Protein AF-A0ABD0PU98-F1 (afdb_monomer)

Mean predicted aligned error: 3.97 Å

Foldseek 3Di:
DVLVVVLVVLQVDPPPVSRDDPVVSCPRCCNVVDPPVVVVVVVVVVVVVVVVVVVVVD

Radius of gyration: 16.96 Å; Cα contacts (8 Å, |Δi|>4): 22; chains: 1; bounding box: 33×21×47 Å

Solvent-accessible surface area (backbone atoms only — not comparable to full-atom values): 3501 Å² total; per-residue (Å²): 111,72,54,54,52,57,48,48,57,49,71,61,43,81,56,67,92,74,32,67,50,70,76,58,55,55,65,34,63,57,62,59,62,55,77,61,58,70,58,54,51,51,53,52,49,53,52,50,54,54,53,54,52,59,61,73,78,105

Sequence (58 aa):
SKKFQTFMDSCLVKNYLHRPSTETLLRHSFIKDLPNERQVRITLKDHLDRTRKRRREK

Nearest PDB structures (foldseek):
  2x7f-assembly3_C  TM=9.806E-01  e=1.283E-04  Homo sapiens
  2x7f-assembly2_B  TM=9.847E-01  e=2.281E-04  Homo sapiens
  2x7f-assembly1_A  TM=9.677E-01  e=2.281E-04  Homo sapiens

Structure (mmCIF, N/CA/C/O backbone):
data_AF-A0ABD0PU98-F1
#
_entry.id   AF-A0ABD0PU98-F1
#
loop_
_atom_site.group_PDB
_atom_site.id
_atom_site.type_symbol
_atom_site.label_atom_id
_atom_site.label_alt_id
_atom_site.label_comp_id
_atom_site.label_asym_id
_atom_site.label_entity_id
_atom_site.label_seq_id
_atom_site.pdbx_PDB_ins_code
_atom_site.Cartn_x
_atom_site.Cartn_y
_atom_site.Cartn_z
_atom_site.occupancy
_atom_site.B_iso_or_equiv
_atom_site.auth_seq_id
_atom_site.auth_comp_id
_atom_site.auth_asym_id
_atom_site.auth_atom_id
_atom_site.pdbx_PDB_model_num
ATOM 1 N N . SER A 1 1 ? 1.528 -13.017 1.370 1.00 87.25 1 SER A N 1
ATOM 2 C CA . SER A 1 1 ? 2.206 -12.218 2.416 1.00 87.25 1 SER A CA 1
ATOM 3 C C . SER A 1 1 ? 1.220 -11.880 3.525 1.00 87.25 1 SER A C 1
ATOM 5 O O . SER A 1 1 ? 0.204 -11.262 3.226 1.00 87.25 1 SER A O 1
ATOM 7 N N . LYS A 1 2 ? 1.498 -12.279 4.777 1.00 94.38 2 LYS A N 1
AT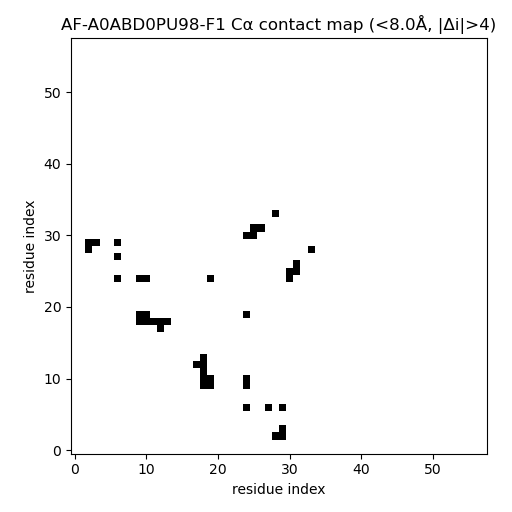OM 8 C CA . LYS A 1 2 ? 0.629 -11.991 5.937 1.00 94.38 2 LYS A CA 1
ATOM 9 C C . LYS A 1 2 ? 0.550 -10.488 6.237 1.00 94.38 2 LYS A C 1
ATOM 11 O O . LYS A 1 2 ? -0.541 -9.983 6.444 1.00 94.38 2 LYS A O 1
ATOM 16 N N . LYS A 1 3 ? 1.675 -9.762 6.131 1.00 95.06 3 LYS A N 1
ATOM 17 C CA . LYS A 1 3 ? 1.719 -8.292 6.274 1.00 95.06 3 LYS A CA 1
ATOM 18 C C . LYS A 1 3 ? 0.796 -7.579 5.276 1.00 95.06 3 LYS A C 1
ATOM 20 O O . LYS A 1 3 ? 0.174 -6.586 5.619 1.00 95.06 3 LYS A O 1
ATOM 25 N N . PHE A 1 4 ? 0.697 -8.081 4.043 1.00 96.62 4 PHE A N 1
ATOM 26 C CA . PHE A 1 4 ? -0.208 -7.498 3.049 1.00 96.62 4 PHE A CA 1
ATOM 27 C C . PHE A 1 4 ? -1.679 -7.698 3.427 1.00 96.62 4 PHE A C 1
ATOM 29 O O . PHE A 1 4 ? -2.452 -6.750 3.382 1.00 96.62 4 PHE A O 1
ATOM 36 N N . GLN A 1 5 ? -2.052 -8.910 3.847 1.00 97.69 5 GLN A N 1
ATOM 37 C CA . GLN A 1 5 ? -3.426 -9.215 4.263 1.00 97.69 5 GLN A CA 1
ATOM 38 C C . GLN A 1 5 ? -3.857 -8.331 5.442 1.00 97.69 5 GLN A C 1
ATOM 40 O O . GLN A 1 5 ? -4.875 -7.659 5.342 1.00 97.69 5 GLN A O 1
ATOM 45 N N . THR A 1 6 ? -3.026 -8.203 6.484 1.00 97.38 6 THR A N 1
ATOM 46 C CA . THR A 1 6 ? -3.357 -7.351 7.644 1.00 97.38 6 THR A CA 1
ATOM 47 C C . THR A 1 6 ? -3.459 -5.865 7.289 1.00 97.38 6 THR A C 1
ATOM 49 O O . THR A 1 6 ? -4.257 -5.136 7.880 1.00 97.38 6 THR A O 1
ATOM 52 N N . PHE A 1 7 ? -2.675 -5.403 6.308 1.00 98.00 7 PHE A N 1
ATOM 53 C CA . PHE A 1 7 ? -2.805 -4.045 5.786 1.00 98.00 7 PHE A CA 1
ATOM 54 C C . PHE A 1 7 ? -4.152 -3.846 5.084 1.00 98.00 7 PHE A C 1
ATOM 56 O O . PHE A 1 7 ? -4.832 -2.854 5.334 1.00 98.00 7 PHE A O 1
ATOM 63 N N . MET A 1 8 ? -4.562 -4.804 4.246 1.00 98.06 8 MET A N 1
ATOM 64 C CA . MET A 1 8 ? -5.855 -4.759 3.560 1.00 98.06 8 MET A CA 1
ATOM 65 C C . MET A 1 8 ? -7.020 -4.767 4.550 1.00 98.06 8 MET A C 1
ATOM 67 O O . MET A 1 8 ? -7.921 -3.944 4.412 1.00 98.06 8 MET A O 1
ATOM 71 N N . ASP A 1 9 ? -6.967 -5.609 5.583 1.00 97.38 9 ASP A N 1
ATOM 72 C CA . ASP A 1 9 ? -7.990 -5.645 6.636 1.00 97.38 9 ASP A CA 1
ATOM 73 C C . ASP A 1 9 ? -8.108 -4.290 7.353 1.00 97.38 9 ASP A C 1
ATOM 75 O O . ASP A 1 9 ? -9.213 -3.811 7.611 1.00 97.38 9 ASP A O 1
ATOM 79 N N . SER A 1 10 ? -6.973 -3.624 7.598 1.00 97.06 10 SER A N 1
ATOM 80 C CA . SER A 1 10 ? -6.931 -2.284 8.201 1.00 97.06 10 SER A CA 1
ATOM 81 C C . SER A 1 10 ? -7.529 -1.210 7.280 1.00 97.06 10 SER A C 1
ATOM 83 O O . SER A 1 10 ? -8.257 -0.333 7.739 1.00 97.06 10 SER A O 1
ATOM 85 N N . CYS A 1 11 ? -7.265 -1.276 5.972 1.00 97.62 11 CYS A N 1
ATOM 86 C CA . CYS A 1 11 ? -7.807 -0.331 4.990 1.00 97.62 11 CYS A CA 1
ATOM 87 C C . CYS A 1 11 ? -9.314 -0.516 4.747 1.00 97.62 11 CYS A C 1
ATOM 89 O O . CYS A 1 11 ? -10.026 0.453 4.479 1.00 97.62 11 CYS A O 1
ATOM 91 N N . LEU A 1 12 ? -9.800 -1.758 4.818 1.00 97.44 12 LEU A N 1
ATOM 92 C CA . LEU A 1 12 ? -11.149 -2.146 4.401 1.00 97.44 12 LEU A CA 1
ATOM 93 C C . LEU A 1 12 ? -12.149 -2.260 5.561 1.00 97.44 12 LEU A C 1
ATOM 95 O O . LEU A 1 12 ? -13.222 -2.847 5.402 1.00 97.44 12 LEU A O 1
ATOM 99 N N . VAL A 1 13 ? -11.857 -1.640 6.709 1.00 98.06 13 VAL A N 1
ATOM 100 C CA . VAL A 1 13 ? -12.842 -1.477 7.787 1.00 98.06 13 VAL A CA 1
ATOM 101 C C . VAL A 1 13 ? -14.066 -0.732 7.239 1.00 98.06 13 VAL A C 1
ATOM 103 O O . VAL A 1 13 ? -13.961 0.389 6.725 1.00 98.06 13 VAL A O 1
ATOM 106 N N . LYS A 1 14 ? -15.237 -1.380 7.316 1.00 97.81 14 LYS A N 1
ATOM 107 C CA . LYS A 1 14 ? -16.499 -0.873 6.746 1.00 97.81 14 LYS A CA 1
ATOM 108 C C . LYS A 1 14 ? -16.987 0.390 7.451 1.00 97.81 14 LYS A C 1
ATOM 110 O O . LYS A 1 14 ? -17.395 1.337 6.789 1.00 97.81 14 LYS A O 1
ATOM 115 N N . ASN A 1 15 ? -16.932 0.401 8.784 1.00 97.44 15 ASN A N 1
ATOM 116 C CA . ASN A 1 15 ? -17.287 1.574 9.572 1.00 97.44 15 ASN A CA 1
ATOM 117 C C . ASN A 1 15 ? -16.165 2.616 9.478 1.00 97.44 15 ASN A C 1
ATOM 119 O O . ASN A 1 15 ? -15.067 2.394 9.986 1.00 97.44 15 ASN A O 1
ATOM 123 N N . TYR A 1 16 ? -16.449 3.754 8.847 1.00 95.88 16 TYR A N 1
ATOM 124 C CA . TYR A 1 16 ? -15.463 4.810 8.631 1.00 95.88 16 TYR A CA 1
ATOM 125 C C . TYR A 1 16 ? -14.941 5.428 9.936 1.00 95.88 16 TYR A C 1
ATOM 127 O O . TYR A 1 16 ? -13.781 5.821 9.977 1.00 95.88 16 TYR A O 1
ATOM 135 N N . LEU A 1 17 ? -15.744 5.454 11.009 1.00 97.19 17 LEU A N 1
ATOM 136 C CA . LEU A 1 17 ? -15.320 5.969 12.318 1.00 97.19 17 LEU A CA 1
ATOM 137 C C . LEU A 1 17 ? -14.246 5.090 12.970 1.00 97.19 17 LEU A C 1
ATOM 139 O O . LEU A 1 17 ? -13.475 5.569 13.793 1.00 97.19 17 LEU A O 1
ATOM 143 N N . HIS A 1 18 ? -14.194 3.805 12.609 1.00 96.88 18 HIS A N 1
ATOM 144 C CA . HIS A 1 18 ? -13.188 2.858 13.097 1.00 96.88 18 HIS A CA 1
ATOM 145 C C . HIS A 1 18 ? -12.058 2.632 12.088 1.00 96.88 18 HIS A C 1
ATOM 147 O O . HIS A 1 18 ? -11.110 1.902 12.379 1.00 96.88 18 HIS A O 1
AT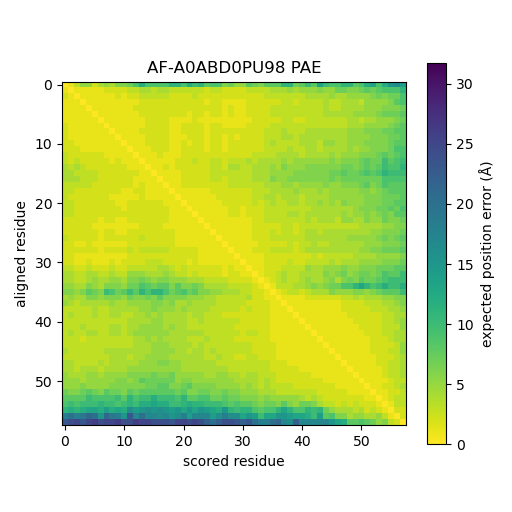OM 153 N N . ARG A 1 19 ? -12.155 3.209 10.884 1.00 97.44 19 ARG A N 1
ATOM 154 C CA . ARG A 1 19 ? -11.109 3.067 9.878 1.00 97.44 19 ARG A CA 1
ATOM 155 C C . ARG A 1 19 ? -9.889 3.889 10.315 1.00 97.44 19 ARG A C 1
ATOM 157 O O . ARG A 1 19 ? -10.043 5.076 10.601 1.00 97.44 19 ARG A O 1
ATOM 164 N N . PRO A 1 20 ? -8.682 3.300 10.341 1.00 97.88 20 PRO A N 1
ATOM 165 C CA . PRO A 1 20 ? -7.470 4.036 10.675 1.00 97.88 20 PRO A CA 1
ATOM 166 C C . PRO A 1 20 ? -7.230 5.209 9.718 1.00 97.88 20 PRO A C 1
ATOM 168 O O . PRO A 1 20 ? -7.512 5.116 8.520 1.00 97.88 20 PRO A O 1
ATOM 171 N N . SER A 1 21 ? -6.669 6.301 10.238 1.00 98.00 21 SER A N 1
ATOM 172 C CA . SER A 1 21 ? -6.287 7.456 9.425 1.00 98.00 21 SER A CA 1
ATOM 173 C C . SER A 1 21 ? -5.088 7.136 8.528 1.00 98.00 21 SER A C 1
ATOM 175 O O . SER A 1 21 ? -4.343 6.178 8.760 1.00 98.00 21 SER A O 1
ATOM 177 N N . THR A 1 22 ? -4.847 7.983 7.526 1.00 97.88 22 THR A N 1
ATOM 178 C CA . THR A 1 22 ? -3.671 7.872 6.650 1.00 97.88 22 THR A CA 1
ATOM 179 C C . THR A 1 22 ? -2.364 7.834 7.445 1.00 97.88 22 THR A C 1
ATOM 181 O O . THR A 1 22 ? -1.496 7.017 7.150 1.00 97.88 22 THR A O 1
ATOM 184 N N . GLU A 1 23 ? -2.232 8.659 8.489 1.00 97.75 23 GLU A N 1
ATOM 185 C CA . GLU A 1 23 ? -1.034 8.687 9.336 1.00 97.75 23 GLU A CA 1
ATOM 186 C C . GLU A 1 23 ? -0.793 7.338 10.032 1.00 97.75 23 GLU A C 1
ATOM 188 O O . GLU A 1 23 ? 0.342 6.860 10.092 1.00 97.75 23 GLU A O 1
ATOM 193 N N . THR A 1 24 ? -1.856 6.679 10.505 1.00 97.38 24 THR A N 1
ATOM 194 C CA . THR A 1 24 ? -1.762 5.339 11.098 1.00 97.38 24 THR A CA 1
ATOM 195 C C . THR A 1 24 ? -1.412 4.280 10.051 1.00 97.38 24 THR A C 1
ATOM 197 O O . THR A 1 24 ? -0.535 3.450 10.291 1.00 97.38 24 THR A O 1
ATOM 200 N N . LEU A 1 25 ? -2.045 4.316 8.872 1.00 97.69 25 LEU A N 1
ATOM 201 C CA . LEU A 1 25 ? -1.807 3.347 7.795 1.00 97.69 25 LEU A CA 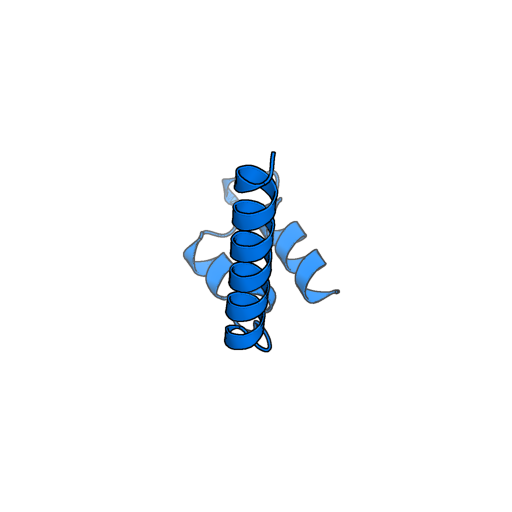1
ATOM 202 C C . LEU A 1 25 ? -0.369 3.403 7.258 1.00 97.69 25 LEU A C 1
ATOM 204 O O . LEU A 1 25 ? 0.220 2.356 6.991 1.00 97.69 25 LEU A O 1
ATOM 208 N N . LEU A 1 26 ? 0.231 4.596 7.168 1.00 97.00 26 LEU A N 1
ATOM 209 C CA . LEU A 1 26 ? 1.629 4.771 6.747 1.00 97.00 26 LEU A CA 1
ATOM 210 C C . LEU A 1 26 ? 2.635 4.112 7.706 1.00 97.00 26 LEU A C 1
ATOM 212 O O . LEU A 1 26 ? 3.728 3.736 7.289 1.00 97.00 26 LEU A O 1
ATOM 216 N N . ARG A 1 27 ? 2.271 3.9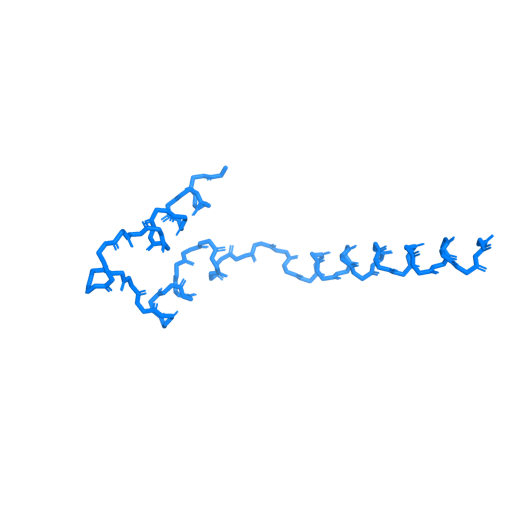32 8.982 1.00 96.75 27 ARG A N 1
ATOM 217 C CA . ARG A 1 27 ? 3.113 3.257 9.985 1.00 96.75 27 ARG A CA 1
ATOM 218 C C . ARG A 1 27 ? 2.977 1.732 9.960 1.00 96.75 27 ARG A C 1
ATOM 220 O O . ARG A 1 27 ? 3.758 1.053 10.625 1.00 96.75 27 ARG A O 1
ATOM 227 N N . HIS A 1 28 ? 2.015 1.178 9.217 1.00 97.81 28 HIS A N 1
ATOM 228 C CA . HIS A 1 28 ? 1.808 -0.266 9.135 1.00 97.81 28 HIS A CA 1
ATOM 229 C C . HIS A 1 28 ? 3.021 -0.958 8.486 1.00 97.81 28 HIS A C 1
ATOM 231 O O . HIS A 1 28 ? 3.549 -0.489 7.479 1.00 97.81 28 HIS A O 1
ATOM 237 N N . SER A 1 29 ? 3.434 -2.114 9.018 1.00 95.12 29 SER A N 1
ATOM 238 C CA . SER A 1 29 ? 4.655 -2.834 8.594 1.00 95.12 29 SER A CA 1
ATOM 239 C C . SER A 1 29 ? 4.731 -3.149 7.094 1.00 95.12 29 SER A C 1
ATOM 241 O O . SER A 1 29 ? 5.817 -3.231 6.534 1.00 95.12 29 SER A O 1
ATOM 243 N N . PHE A 1 30 ? 3.587 -3.321 6.424 1.00 96.00 30 PHE A N 1
ATOM 244 C CA . PHE A 1 30 ? 3.537 -3.510 4.968 1.00 96.00 30 PHE A CA 1
ATOM 245 C C . PHE A 1 30 ? 4.015 -2.284 4.175 1.00 96.00 30 PHE A C 1
ATOM 247 O O . PHE A 1 30 ? 4.609 -2.456 3.117 1.00 96.00 30 PHE A O 1
ATOM 254 N N . ILE A 1 31 ? 3.758 -1.075 4.678 1.00 95.31 31 ILE A N 1
ATOM 255 C CA . ILE A 1 31 ? 4.144 0.187 4.037 1.00 95.31 31 ILE A CA 1
ATOM 256 C C . ILE A 1 31 ? 5.505 0.660 4.547 1.00 95.31 31 ILE A C 1
ATOM 258 O O . ILE A 1 31 ? 6.350 1.061 3.757 1.00 95.31 31 ILE A O 1
ATOM 262 N N . LYS A 1 32 ? 5.731 0.589 5.862 1.00 94.81 32 LYS A N 1
ATOM 263 C CA . LYS A 1 32 ? 6.965 1.071 6.490 1.00 94.81 32 LYS A CA 1
ATOM 264 C C . LYS A 1 32 ? 8.179 0.202 6.157 1.00 94.81 32 LYS A C 1
ATOM 266 O O . LYS A 1 32 ? 9.254 0.729 5.895 1.00 94.81 32 LYS A O 1
ATOM 271 N N . ASP A 1 33 ? 8.011 -1.119 6.167 1.00 92.50 33 ASP A N 1
ATOM 272 C CA . ASP A 1 33 ? 9.125 -2.065 6.048 1.00 92.50 33 ASP A CA 1
ATOM 273 C C . ASP A 1 33 ? 9.198 -2.651 4.632 1.00 92.50 33 ASP A C 1
ATOM 275 O O . ASP A 1 33 ? 9.309 -3.869 4.456 1.00 92.50 33 ASP A O 1
ATOM 279 N N . LEU A 1 34 ? 9.076 -1.796 3.610 1.00 88.38 34 LEU A N 1
ATOM 280 C CA . LEU A 1 34 ? 9.165 -2.222 2.217 1.00 88.38 34 LEU A CA 1
ATOM 281 C C . LEU A 1 34 ? 10.598 -2.676 1.896 1.00 88.38 34 LEU A C 1
ATOM 283 O O . LEU A 1 34 ? 11.528 -1.865 1.905 1.00 88.38 34 LEU A O 1
ATOM 287 N N . PRO A 1 35 ? 10.817 -3.965 1.582 1.00 88.69 35 PRO A N 1
ATOM 288 C CA . PRO A 1 35 ? 12.142 -4.433 1.218 1.00 88.69 35 PRO A CA 1
ATOM 289 C C . PRO A 1 35 ? 12.519 -3.912 -0.172 1.00 88.69 35 PRO A C 1
ATOM 291 O O . PRO A 1 35 ? 11.694 -3.871 -1.085 1.00 88.69 35 PRO A O 1
ATOM 294 N N . ASN A 1 36 ? 13.799 -3.588 -0.362 1.00 92.69 36 ASN A N 1
ATOM 295 C CA . ASN A 1 36 ? 14.392 -3.315 -1.674 1.00 92.69 36 ASN A CA 1
ATOM 296 C C . ASN A 1 36 ? 13.693 -2.213 -2.495 1.00 92.69 36 ASN A C 1
ATOM 298 O O . ASN A 1 36 ? 13.640 -2.311 -3.722 1.00 92.69 36 ASN A O 1
ATOM 302 N N . GLU A 1 37 ? 13.199 -1.138 -1.864 1.00 93.12 37 GLU A N 1
ATOM 303 C CA . GLU A 1 37 ? 12.476 -0.061 -2.566 1.00 93.12 37 GLU A CA 1
ATOM 304 C C . GLU A 1 37 ? 13.200 0.463 -3.815 1.00 93.12 37 GLU A C 1
ATOM 306 O O . GLU A 1 37 ? 12.582 0.729 -4.848 1.00 93.12 37 GLU A O 1
ATOM 31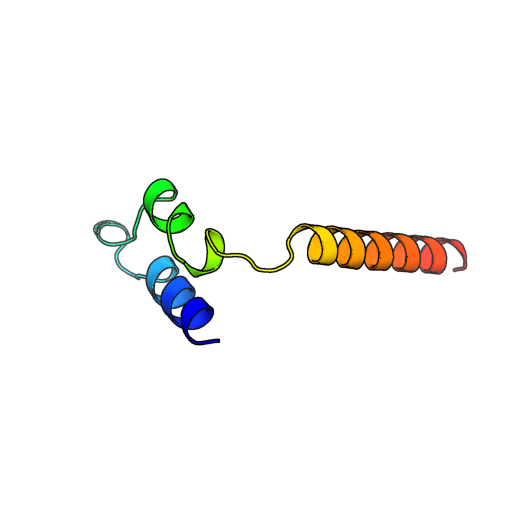1 N N . ARG A 1 38 ? 14.530 0.601 -3.738 1.00 95.44 38 ARG A N 1
ATOM 312 C CA . ARG A 1 38 ? 15.355 1.024 -4.874 1.00 95.44 38 ARG A CA 1
ATOM 313 C C . ARG A 1 38 ? 15.193 0.073 -6.060 1.00 95.44 38 ARG A C 1
ATOM 315 O O . ARG A 1 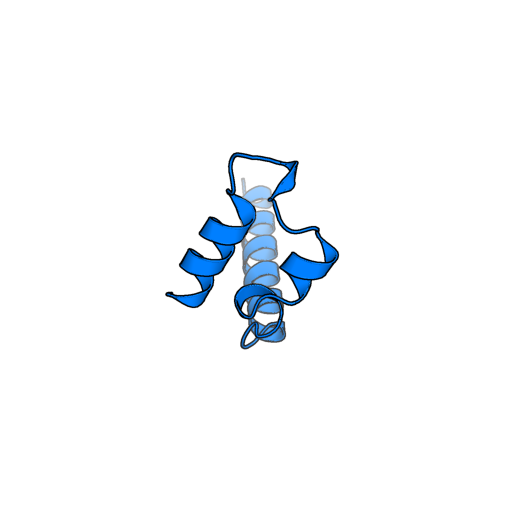38 ? 14.988 0.539 -7.177 1.00 95.44 38 ARG A O 1
ATOM 322 N N . GLN A 1 39 ? 15.261 -1.235 -5.822 1.00 96.50 39 GLN A N 1
ATOM 323 C CA . GLN A 1 39 ? 15.143 -2.241 -6.874 1.00 96.50 39 GLN A CA 1
ATOM 324 C C . GLN A 1 39 ? 13.726 -2.291 -7.451 1.00 96.50 39 GLN A C 1
ATOM 326 O O . GLN A 1 39 ? 13.562 -2.448 -8.660 1.00 96.50 39 GLN A O 1
ATOM 331 N N . VAL A 1 40 ? 12.703 -2.096 -6.613 1.00 95.69 40 VAL A N 1
ATOM 332 C CA . VAL A 1 40 ? 11.310 -1.972 -7.067 1.00 95.69 40 VAL A CA 1
ATOM 333 C C . VAL A 1 40 ? 11.164 -0.769 -8.003 1.00 95.69 40 VA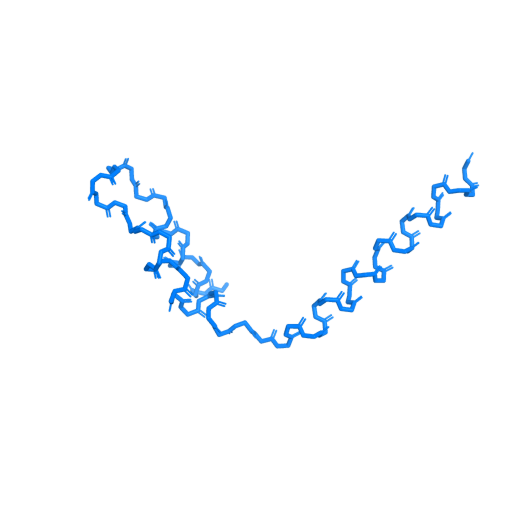L A C 1
ATOM 335 O O . VAL A 1 40 ? 10.634 -0.919 -9.103 1.00 95.69 40 VAL A O 1
ATOM 338 N N . ARG A 1 41 ? 11.711 0.400 -7.633 1.00 96.38 41 ARG A N 1
ATOM 339 C CA . ARG A 1 41 ? 11.716 1.601 -8.489 1.00 96.38 41 ARG A CA 1
ATOM 340 C C . ARG A 1 41 ? 12.428 1.365 -9.825 1.00 96.38 41 ARG A C 1
ATOM 342 O O . ARG A 1 41 ? 11.892 1.752 -10.860 1.00 96.38 41 ARG A O 1
ATOM 349 N N . ILE A 1 42 ? 13.590 0.705 -9.815 1.00 98.12 42 ILE A N 1
ATOM 350 C CA . ILE A 1 42 ? 14.327 0.342 -11.040 1.00 98.12 42 ILE A CA 1
ATOM 351 C C . ILE A 1 42 ? 13.476 -0.577 -11.925 1.00 98.12 42 ILE A C 1
ATOM 353 O O . ILE A 1 42 ? 13.267 -0.279 -13.094 1.00 98.12 42 ILE A O 1
ATOM 357 N N . THR A 1 43 ? 12.905 -1.638 -11.351 1.00 97.19 43 THR A N 1
ATOM 358 C CA . THR A 1 43 ? 12.081 -2.613 -12.088 1.00 97.19 43 THR A CA 1
ATOM 359 C C . THR A 1 43 ? 10.864 -1.952 -12.739 1.00 97.19 43 THR A C 1
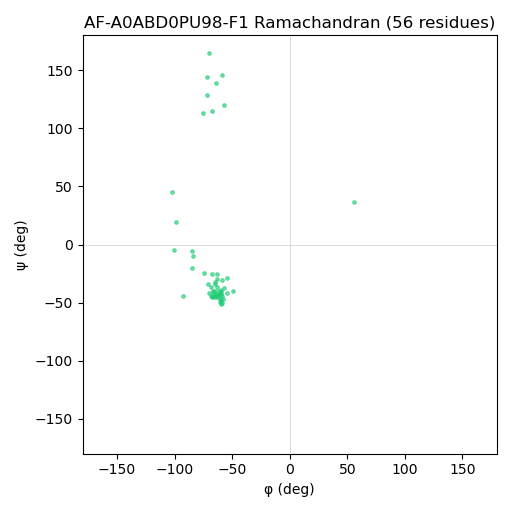ATOM 361 O O . THR A 1 43 ? 10.544 -2.228 -13.897 1.00 97.19 43 THR A O 1
ATOM 364 N N . LEU A 1 44 ? 10.196 -1.048 -12.013 1.00 97.62 44 LEU A N 1
ATOM 365 C CA . LEU A 1 44 ? 9.068 -0.278 -12.537 1.00 97.62 44 LEU A CA 1
ATOM 366 C C . LEU A 1 44 ? 9.501 0.653 -13.674 1.00 97.62 44 LEU A C 1
ATOM 368 O O . LEU A 1 44 ? 8.834 0.693 -14.709 1.00 97.62 44 LEU A O 1
ATOM 372 N N . LYS A 1 45 ? 10.625 1.366 -13.517 1.00 97.94 45 LYS A N 1
ATOM 373 C CA . LYS A 1 45 ? 11.180 2.230 -14.566 1.00 97.94 45 LYS A CA 1
ATOM 374 C C . LYS A 1 45 ? 11.494 1.429 -15.832 1.00 97.94 45 LYS A C 1
ATOM 376 O O . LYS A 1 45 ? 11.012 1.787 -16.903 1.00 97.94 45 LYS A O 1
ATOM 381 N N . ASP A 1 46 ? 12.204 0.314 -15.697 1.00 98.12 46 ASP A N 1
ATOM 382 C CA . ASP A 1 46 ? 12.571 -0.545 -16.824 1.00 98.12 46 ASP A CA 1
ATOM 383 C C . ASP A 1 46 ? 11.335 -1.074 -17.563 1.00 98.12 46 ASP A C 1
ATOM 385 O O . ASP A 1 46 ? 11.301 -1.112 -18.795 1.00 98.12 46 ASP A O 1
ATOM 389 N N . HIS A 1 47 ? 10.290 -1.467 -16.829 1.00 98.06 47 HIS A N 1
ATOM 390 C CA . HIS A 1 47 ? 9.032 -1.910 -17.428 1.00 98.06 47 HIS A CA 1
ATOM 391 C C . HIS A 1 47 ? 8.342 -0.789 -18.223 1.00 98.06 47 HIS A C 1
ATOM 393 O O . HIS A 1 47 ? 7.876 -1.022 -19.346 1.00 98.06 47 HIS A O 1
ATOM 399 N N . LEU A 1 48 ? 8.294 0.429 -17.672 1.00 97.69 48 LEU A N 1
ATOM 400 C CA . LEU A 1 48 ? 7.726 1.596 -18.351 1.00 97.69 48 LEU A CA 1
ATOM 401 C C . LEU A 1 48 ? 8.512 1.944 -19.616 1.00 97.69 48 LEU A C 1
ATOM 403 O O . LEU A 1 48 ? 7.904 2.158 -20.667 1.00 97.69 48 LEU A O 1
ATOM 407 N N . ASP A 1 49 ? 9.841 1.948 -19.543 1.00 96.94 49 ASP A N 1
ATOM 408 C CA . ASP A 1 49 ? 10.712 2.264 -20.676 1.00 96.94 49 ASP A CA 1
ATOM 409 C C . ASP A 1 49 ? 10.558 1.227 -21.801 1.00 96.94 49 ASP A C 1
ATOM 411 O O . ASP A 1 49 ? 10.358 1.593 -22.964 1.00 96.94 49 ASP A O 1
ATOM 415 N N . ARG A 1 50 ? 10.509 -0.070 -21.464 1.00 97.31 50 ARG A N 1
ATOM 416 C CA . ARG A 1 50 ? 10.224 -1.148 -22.433 1.00 97.31 50 ARG A CA 1
ATOM 417 C C . ARG A 1 50 ? 8.844 -1.001 -23.072 1.00 97.31 50 ARG A C 1
ATOM 419 O O . ARG A 1 50 ? 8.705 -1.175 -24.282 1.00 97.31 50 ARG A O 1
ATOM 426 N N . THR A 1 51 ? 7.827 -0.667 -22.281 1.00 96.81 51 THR A N 1
ATOM 427 C CA . THR A 1 51 ? 6.453 -0.487 -22.775 1.00 96.81 51 THR A CA 1
ATOM 428 C C . THR A 1 51 ? 6.346 0.719 -23.708 1.00 96.81 51 THR A C 1
ATOM 430 O O . THR A 1 51 ? 5.698 0.637 -24.751 1.00 96.81 51 THR A O 1
ATOM 433 N N . ARG A 1 52 ? 7.020 1.828 -23.381 1.00 95.19 52 ARG A N 1
ATOM 434 C CA . ARG A 1 52 ? 7.098 3.025 -24.232 1.00 95.19 52 ARG A CA 1
ATOM 435 C C . ARG A 1 52 ? 7.816 2.742 -25.548 1.00 95.19 52 ARG A C 1
ATOM 437 O O . ARG A 1 52 ? 7.320 3.169 -26.585 1.00 95.19 52 ARG A O 1
ATOM 444 N N . LYS A 1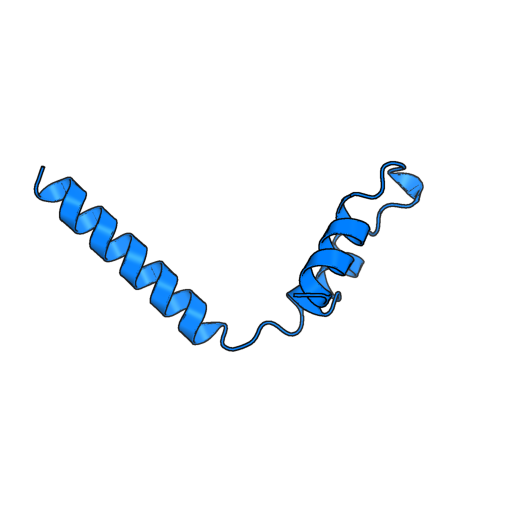 53 ? 8.929 1.999 -25.519 1.00 94.50 53 LYS A N 1
ATOM 445 C CA . LYS A 1 53 ? 9.664 1.599 -26.729 1.00 94.50 53 LYS A CA 1
ATOM 446 C C . LYS A 1 53 ? 8.780 0.775 -27.672 1.00 94.50 53 LYS A C 1
ATOM 448 O O . LYS A 1 53 ? 8.587 1.176 -28.812 1.00 94.50 53 LYS A O 1
ATOM 453 N N . ARG A 1 54 ? 8.123 -0.273 -27.157 1.00 91.88 54 ARG A N 1
ATOM 454 C CA . ARG A 1 54 ? 7.200 -1.125 -27.939 1.00 91.88 54 ARG A CA 1
ATOM 455 C C . ARG A 1 54 ? 6.020 -0.367 -28.553 1.00 91.88 54 ARG A C 1
ATOM 457 O O . ARG A 1 54 ? 5.509 -0.782 -29.582 1.00 91.88 54 ARG A O 1
ATOM 464 N N . ARG A 1 55 ? 5.545 0.708 -27.910 1.00 89.12 55 ARG A N 1
ATOM 465 C CA . ARG A 1 55 ? 4.467 1.555 -28.451 1.00 89.12 55 ARG A CA 1
ATOM 466 C C . ARG A 1 55 ? 4.920 2.464 -29.594 1.00 89.12 55 ARG A C 1
ATOM 468 O O . ARG A 1 55 ? 4.062 2.875 -30.351 1.00 89.12 55 ARG A O 1
ATOM 475 N N . ARG A 1 56 ? 6.210 2.806 -29.683 1.00 81.94 56 ARG A N 1
ATOM 476 C CA . ARG A 1 56 ? 6.777 3.620 -30.778 1.00 81.94 56 ARG A CA 1
ATOM 477 C C . ARG A 1 56 ? 7.157 2.784 -32.002 1.00 81.94 56 ARG A C 1
ATOM 479 O O . ARG A 1 56 ? 7.333 3.334 -33.076 1.00 81.94 56 ARG A O 1
ATOM 486 N N . GLU A 1 57 ? 7.337 1.481 -31.801 1.00 78.94 57 GLU A N 1
ATOM 487 C CA . GLU A 1 57 ? 7.606 0.491 -32.853 1.00 78.94 57 GLU A CA 1
ATOM 488 C C . GLU A 1 57 ? 6.316 -0.025 -33.523 1.00 78.94 57 GLU A C 1
ATOM 490 O O . GLU A 1 57 ? 6.393 -0.801 -34.471 1.00 78.94 57 GLU A O 1
ATOM 495 N N . LYS A 1 58 ? 5.146 0.385 -33.018 1.00 58.94 58 LYS A N 1
ATOM 496 C CA . LYS A 1 58 ? 3.826 0.174 -33.622 1.00 58.94 58 LYS A CA 1
ATOM 497 C C . LYS A 1 58 ? 3.351 1.466 -34.262 1.00 58.94 58 LYS A C 1
ATOM 499 O O . LYS A 1 58 ? 2.658 1.355 -35.292 1.00 58.94 58 LYS A O 1
#

Organism: Cirrhinus mrigala (NCBI:txid683832)

Secondary structure (DSSP, 8-state):
-HHHHHHHHHHT-SSGGGSPPHHHHHTSHHHHT-TTHHHHHHHHHHHHHHHHHHHH--

pLDDT: mean 94.82, std 6.1, range [58.94, 98.12]

InterPro domains:
  IPR011009 Protein kinase-like domain superfamily [SSF56112] (2-40)
  IPR051700 STE20 Ser/Thr Protein Kinase [PTHR47096] (1-57)